Protein AF-A0A2S9FUT1-F1 (afdb_monomer_lite)

Secondary structure (DSSP, 8-state):
----PPPEESS-EEETTTTEEEEEPPHHHHHHHHHHHHHHHHHHHHTT-S-------TTSHHHHHH-TTT----STTSSSHHHHT--

Structure (mmCIF, N/CA/C/O backbone):
data_AF-A0A2S9FUT1-F1
#
_entry.id   AF-A0A2S9FUT1-F1
#
loop_
_atom_site.group_PDB
_atom_site.id
_atom_site.type_symbol
_atom_site.label_atom_id
_atom_site.label_alt_id
_atom_site.label_comp_id
_atom_site.label_asym_id
_atom_site.label_entity_id
_atom_site.label_seq_id
_atom_site.pdbx_PDB_ins_code
_atom_site.Cartn_x
_atom_site.Cartn_y
_atom_site.Cartn_z
_atom_site.occupancy
_atom_site.B_iso_or_equiv
_atom_site.auth_seq_id
_atom_site.auth_comp_id
_atom_site.auth_asym_id
_atom_site.auth_atom_id
_atom_site.pdbx_PDB_model_num
ATOM 1 N N . LEU A 1 1 ? 0.636 18.260 6.802 1.00 51.97 1 LEU A N 1
ATOM 2 C CA . LEU A 1 1 ? 1.982 17.792 7.214 1.00 51.97 1 LEU A CA 1
ATOM 3 C C . LEU A 1 1 ? 2.239 16.467 6.510 1.00 51.97 1 LEU A C 1
ATOM 5 O O . LEU A 1 1 ? 1.389 15.596 6.599 1.00 51.97 1 LEU A O 1
ATOM 9 N N . SER A 1 2 ? 3.327 16.346 5.748 1.00 76.94 2 SER A N 1
ATOM 10 C CA . SER A 1 2 ? 3.732 15.072 5.132 1.00 76.94 2 SER A CA 1
ATOM 11 C C . SER A 1 2 ? 4.567 14.279 6.138 1.00 76.94 2 SER A C 1
ATOM 13 O O . SER A 1 2 ? 5.437 14.864 6.784 1.00 76.94 2 SER A O 1
ATOM 15 N N . ASN A 1 3 ? 4.336 12.969 6.249 1.00 83.94 3 ASN A N 1
ATOM 16 C CA . ASN A 1 3 ? 5.180 12.060 7.037 1.00 83.94 3 ASN A CA 1
ATOM 17 C C . ASN A 1 3 ? 6.535 11.762 6.360 1.00 83.94 3 ASN A C 1
ATOM 19 O O . ASN A 1 3 ? 7.352 11.044 6.923 1.00 83.94 3 ASN A O 1
ATOM 23 N N . ARG A 1 4 ? 6.790 12.339 5.173 1.00 84.75 4 ARG A N 1
ATOM 24 C CA . ARG A 1 4 ? 8.005 12.165 4.358 1.00 84.75 4 ARG A CA 1
ATOM 25 C C . ARG A 1 4 ? 8.294 10.715 3.950 1.00 84.75 4 ARG A C 1
ATOM 27 O O . ARG A 1 4 ? 9.393 10.441 3.468 1.00 84.75 4 ARG A O 1
ATOM 34 N N . THR A 1 5 ? 7.324 9.810 4.072 1.00 84.81 5 THR A N 1
ATOM 35 C CA . THR A 1 5 ? 7.470 8.433 3.599 1.00 84.81 5 THR A CA 1
ATOM 36 C C . THR A 1 5 ? 7.543 8.423 2.067 1.00 84.81 5 THR A C 1
ATOM 38 O O . THR A 1 5 ? 6.706 9.054 1.413 1.00 84.81 5 THR A O 1
ATOM 41 N N . PRO A 1 6 ? 8.532 7.738 1.463 1.00 85.38 6 PRO A N 1
ATOM 42 C CA . PRO A 1 6 ? 8.622 7.620 0.014 1.00 85.38 6 PRO A CA 1
ATOM 43 C C . PRO A 1 6 ? 7.377 6.959 -0.580 1.00 85.38 6 PRO A C 1
ATOM 45 O O . PRO A 1 6 ? 6.830 6.016 -0.013 1.00 85.38 6 PRO A O 1
ATOM 48 N N . SER A 1 7 ? 6.956 7.407 -1.763 1.00 89.88 7 SER A N 1
ATOM 49 C CA . SER A 1 7 ? 5.933 6.688 -2.522 1.00 89.88 7 SER A CA 1
ATOM 50 C C . SER A 1 7 ? 6.455 5.319 -2.959 1.00 89.88 7 SER A C 1
ATOM 52 O O . SER A 1 7 ? 7.607 5.191 -3.381 1.00 89.88 7 SER A O 1
ATOM 54 N N . LEU A 1 8 ? 5.582 4.316 -2.904 1.00 92.88 8 LEU A N 1
ATOM 55 C CA . LEU A 1 8 ? 5.866 2.944 -3.312 1.00 92.88 8 LEU A CA 1
ATOM 56 C C . LEU A 1 8 ? 5.096 2.587 -4.588 1.00 92.88 8 LEU A C 1
ATOM 58 O O . LEU A 1 8 ? 4.019 3.118 -4.861 1.00 92.88 8 LEU A O 1
ATOM 62 N N . ALA A 1 9 ? 5.655 1.670 -5.372 1.00 95.12 9 ALA A N 1
ATOM 63 C CA . ALA A 1 9 ? 5.014 1.076 -6.542 1.00 95.12 9 ALA A CA 1
ATOM 64 C C . ALA A 1 9 ? 5.421 -0.401 -6.673 1.00 95.12 9 ALA A C 1
ATOM 66 O O . ALA A 1 9 ? 6.455 -0.792 -6.139 1.00 95.12 9 ALA A O 1
ATOM 67 N N . PRO A 1 10 ? 4.686 -1.239 -7.421 1.00 95.69 10 PRO A N 1
ATOM 68 C CA . PRO A 1 10 ? 5.114 -2.612 -7.694 1.00 95.69 10 PRO A CA 1
ATOM 69 C C 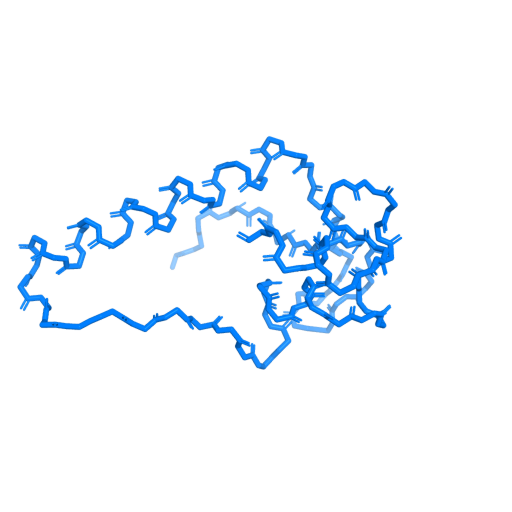. PRO A 1 10 ? 6.410 -2.661 -8.512 1.00 95.69 10 PRO A C 1
ATOM 71 O O . PRO A 1 10 ? 7.259 -3.521 -8.295 1.00 95.69 10 PRO A O 1
ATOM 74 N N . THR A 1 11 ? 6.595 -1.728 -9.444 1.00 95.50 11 THR A N 1
ATOM 75 C CA . THR A 1 11 ? 7.771 -1.629 -10.316 1.00 95.50 11 THR A CA 1
ATOM 76 C C . THR A 1 11 ? 8.251 -0.185 -10.376 1.00 95.50 11 THR A C 1
ATOM 78 O O . THR A 1 11 ? 7.440 0.741 -10.339 1.00 95.50 11 THR A O 1
ATOM 81 N N . THR A 1 12 ? 9.568 0.009 -10.488 1.00 95.56 12 THR A N 1
ATOM 82 C CA . THR A 1 12 ? 10.160 1.340 -10.656 1.00 95.56 12 THR A CA 1
ATOM 83 C C . THR A 1 12 ? 9.638 1.992 -11.933 1.00 95.56 12 THR A C 1
ATOM 85 O O . THR A 1 12 ? 9.809 1.446 -13.023 1.00 95.56 12 THR A O 1
ATOM 88 N N . ARG A 1 13 ? 8.998 3.157 -11.804 1.00 91.75 13 ARG A N 1
ATOM 89 C CA . ARG A 1 13 ? 8.373 3.869 -12.926 1.00 91.75 13 ARG A CA 1
ATOM 90 C C . ARG A 1 13 ? 8.276 5.366 -12.668 1.00 91.75 13 ARG A C 1
ATOM 92 O O . ARG A 1 13 ? 8.260 5.807 -11.522 1.00 91.75 13 ARG A O 1
ATOM 99 N N . VAL A 1 14 ? 8.139 6.141 -13.738 1.00 89.81 14 VAL A N 1
ATOM 100 C CA . VAL A 1 14 ? 7.677 7.530 -13.633 1.00 89.81 14 VAL A CA 1
ATOM 101 C C . VAL A 1 14 ? 6.177 7.512 -13.346 1.00 89.81 14 VAL A C 1
ATOM 103 O O . VAL A 1 14 ? 5.415 6.821 -14.022 1.00 89.81 14 VAL A O 1
ATOM 106 N N . SER A 1 15 ? 5.761 8.238 -12.315 1.00 83.50 15 SER A N 1
ATOM 107 C CA . SER A 1 15 ? 4.377 8.328 -11.861 1.00 83.50 15 SER A CA 1
ATOM 108 C C . SER A 1 15 ? 3.940 9.785 -11.892 1.00 83.50 15 SER A C 1
ATOM 110 O O . SER A 1 15 ? 4.523 10.619 -11.200 1.00 83.50 15 SER A O 1
ATOM 112 N N . ALA A 1 16 ? 2.907 10.088 -12.681 1.00 82.50 16 ALA A N 1
ATOM 113 C CA . ALA A 1 16 ? 2.323 11.426 -12.725 1.00 82.50 16 ALA A CA 1
ATOM 114 C C . ALA A 1 16 ? 1.736 11.855 -11.363 1.00 82.50 16 ALA A C 1
ATOM 116 O O . ALA A 1 16 ? 2.060 12.956 -10.930 1.00 82.50 16 ALA A O 1
ATOM 117 N N . PRO A 1 17 ? 0.994 11.003 -10.616 1.00 79.44 17 PRO A N 1
ATOM 118 C CA . PRO A 1 17 ? 0.532 11.359 -9.270 1.00 79.44 17 PRO A CA 1
ATOM 119 C C . PRO A 1 17 ? 1.657 11.693 -8.285 1.00 79.44 17 PRO A C 1
ATOM 121 O O . PRO A 1 17 ? 1.488 12.553 -7.429 1.00 79.44 17 PRO A O 1
ATOM 124 N N . ALA A 1 18 ? 2.808 11.023 -8.404 1.00 81.06 18 ALA A N 1
ATOM 125 C CA . ALA A 1 18 ? 3.962 11.279 -7.543 1.00 81.06 18 ALA A CA 1
ATOM 126 C C . ALA A 1 18 ? 4.915 12.346 -8.111 1.00 81.06 18 ALA A C 1
ATOM 128 O O . ALA A 1 18 ? 5.966 12.590 -7.525 1.00 81.06 18 ALA A O 1
ATOM 129 N N . MET A 1 19 ? 4.572 12.955 -9.254 1.00 85.62 19 MET A N 1
ATOM 130 C CA . MET A 1 19 ? 5.357 13.990 -9.936 1.00 85.62 19 MET A CA 1
ATOM 131 C C . MET A 1 19 ? 6.835 13.613 -10.134 1.00 85.62 19 MET A C 1
ATOM 133 O O . MET A 1 19 ? 7.723 14.459 -10.040 1.00 85.62 19 MET A O 1
ATOM 137 N N . GLY A 1 20 ? 7.120 12.334 -10.398 1.00 88.81 20 GLY A N 1
ATOM 138 C CA . GLY A 1 20 ? 8.501 11.875 -10.499 1.00 88.81 20 GLY A CA 1
ATOM 139 C C . GLY A 1 20 ? 8.683 10.364 -10.530 1.00 88.81 20 GLY A C 1
ATOM 140 O O . GLY A 1 20 ? 7.750 9.591 -10.762 1.00 88.81 20 GLY A O 1
ATOM 141 N N . LEU A 1 21 ? 9.932 9.947 -10.329 1.00 92.00 21 LEU A N 1
ATOM 142 C CA . LEU A 1 21 ? 10.318 8.543 -10.269 1.00 92.00 21 LEU A CA 1
ATOM 143 C C . LEU A 1 21 ? 9.868 7.927 -8.940 1.00 92.00 21 LEU A C 1
ATOM 145 O O . LEU A 1 21 ? 10.281 8.371 -7.871 1.00 92.00 21 LEU A O 1
ATOM 149 N N . VAL A 1 22 ? 9.086 6.856 -9.020 1.00 92.81 22 VAL A N 1
ATOM 150 C CA . VAL A 1 22 ? 8.689 6.030 -7.879 1.00 92.81 22 VAL A CA 1
ATOM 151 C C . VAL A 1 22 ? 9.437 4.711 -7.965 1.00 92.81 22 VAL A C 1
ATOM 153 O O . VAL A 1 22 ? 9.492 4.096 -9.032 1.00 92.81 22 VAL A O 1
ATOM 156 N N . ARG A 1 23 ? 10.037 4.281 -6.854 1.00 93.75 23 ARG A N 1
ATOM 157 C CA . ARG A 1 23 ? 10.790 3.025 -6.798 1.00 93.75 23 ARG A CA 1
ATOM 158 C C . ARG A 1 23 ? 9.856 1.840 -6.570 1.00 93.75 23 ARG A C 1
ATOM 160 O O . ARG A 1 23 ? 8.847 1.952 -5.878 1.00 93.75 23 ARG A O 1
ATOM 167 N N . GLY A 1 24 ? 10.223 0.707 -7.165 1.00 95.69 24 GLY A N 1
ATOM 168 C CA . GLY A 1 24 ? 9.618 -0.578 -6.841 1.00 95.69 24 GLY A CA 1
ATOM 169 C C . GLY A 1 24 ? 9.818 -0.902 -5.360 1.00 95.69 24 GLY A C 1
ATOM 170 O O . GLY A 1 24 ? 10.939 -0.790 -4.868 1.00 95.69 24 GLY A O 1
ATOM 171 N N . ALA A 1 25 ? 8.749 -1.291 -4.670 1.00 95.94 25 ALA A N 1
ATOM 172 C CA . ALA A 1 25 ? 8.780 -1.650 -3.260 1.00 95.94 25 ALA A CA 1
ATOM 173 C C . ALA A 1 25 ? 9.598 -2.930 -3.035 1.00 95.94 25 ALA A C 1
ATOM 175 O O . ALA A 1 25 ? 9.510 -3.884 -3.820 1.00 95.94 25 ALA A O 1
ATOM 176 N N . THR A 1 26 ? 10.382 -2.965 -1.961 1.00 95.50 26 THR A N 1
ATOM 177 C CA . THR A 1 26 ? 11.020 -4.198 -1.482 1.00 95.50 26 THR A CA 1
ATOM 178 C C . THR A 1 26 ? 9.989 -5.104 -0.804 1.00 95.50 26 THR A C 1
ATOM 180 O O . THR A 1 26 ? 8.897 -4.656 -0.465 1.00 95.50 26 THR A O 1
ATOM 183 N N . GLY A 1 27 ? 10.320 -6.384 -0.599 1.00 94.38 27 GLY A N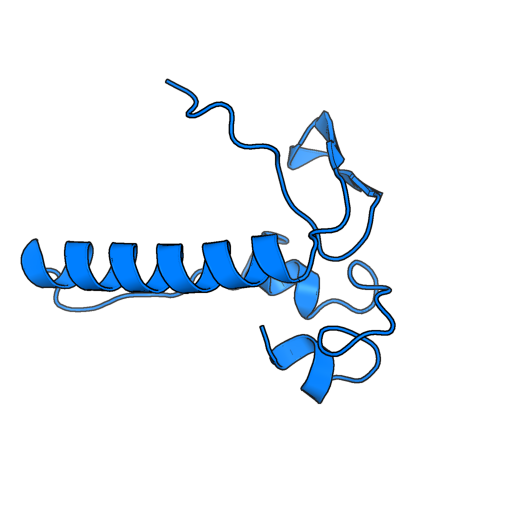 1
ATOM 184 C CA . GLY A 1 27 ? 9.450 -7.295 0.158 1.00 94.38 27 GLY A CA 1
ATOM 185 C C . GLY A 1 27 ? 9.165 -6.787 1.576 1.00 94.38 27 GLY A C 1
ATOM 186 O O . GLY A 1 27 ? 8.011 -6.732 1.972 1.00 94.38 27 GLY A O 1
ATOM 187 N N . GLU A 1 28 ? 10.194 -6.304 2.274 1.00 95.44 28 GLU A N 1
ATOM 188 C CA . GLU A 1 28 ? 10.085 -5.728 3.624 1.00 95.44 28 GLU A CA 1
ATOM 189 C C . GLU A 1 28 ? 9.161 -4.499 3.666 1.00 95.44 28 GLU A C 1
ATOM 191 O O . GLU A 1 28 ? 8.320 -4.376 4.550 1.00 95.44 28 GLU A O 1
ATOM 196 N N . GLN A 1 29 ? 9.248 -3.613 2.667 1.00 95.50 29 GLN A N 1
ATOM 197 C CA . GLN A 1 29 ? 8.341 -2.466 2.567 1.00 95.50 29 GLN A CA 1
ATOM 198 C C . GLN A 1 29 ? 6.888 -2.898 2.359 1.00 95.50 29 GLN A C 1
ATOM 200 O O . GLN A 1 29 ? 5.981 -2.229 2.842 1.00 95.50 29 GLN A O 1
ATOM 205 N N . LEU A 1 30 ? 6.657 -3.991 1.629 1.00 95.56 30 LEU A N 1
ATOM 206 C CA . LEU A 1 30 ? 5.315 -4.536 1.438 1.00 95.56 30 LEU A CA 1
ATOM 207 C C . LEU A 1 30 ? 4.787 -5.199 2.710 1.00 95.56 30 LEU A C 1
ATOM 209 O O . LEU A 1 30 ? 3.613 -5.035 3.016 1.00 95.56 30 LEU A O 1
ATOM 213 N N . GLU A 1 31 ? 5.646 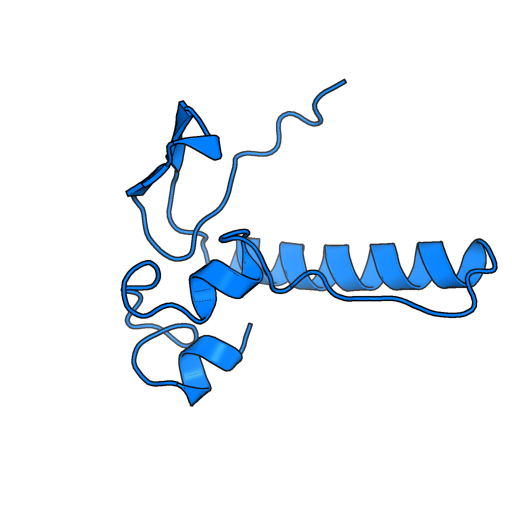-5.863 3.480 1.00 95.75 31 GLU A N 1
ATOM 214 C CA . GLU A 1 31 ? 5.291 -6.393 4.803 1.00 95.75 31 GLU A CA 1
ATOM 215 C C . GLU A 1 31 ? 4.905 -5.259 5.762 1.00 95.75 31 GLU A C 1
ATOM 217 O O . GLU A 1 31 ? 3.845 -5.321 6.376 1.00 95.75 31 GLU A O 1
ATOM 222 N N . THR A 1 32 ? 5.659 -4.153 5.772 1.00 95.38 32 THR A N 1
ATOM 223 C CA . THR A 1 32 ? 5.283 -2.955 6.546 1.00 95.38 32 THR A CA 1
ATOM 224 C C . THR A 1 32 ? 3.936 -2.379 6.105 1.00 95.38 32 THR A C 1
ATOM 226 O O . THR A 1 32 ? 3.132 -1.994 6.944 1.00 95.38 32 THR A O 1
ATOM 229 N N . VAL A 1 33 ? 3.649 -2.340 4.797 1.00 95.00 33 VAL A N 1
ATOM 230 C CA . VAL A 1 33 ? 2.343 -1.873 4.301 1.00 95.00 33 VAL A CA 1
ATOM 231 C C . VAL A 1 33 ? 1.211 -2.752 4.837 1.00 95.00 33 VAL A C 1
ATOM 233 O O . VAL A 1 33 ? 0.193 -2.218 5.265 1.00 95.00 33 VAL A O 1
ATOM 236 N N . VAL A 1 34 ? 1.375 -4.077 4.839 1.00 95.88 34 VAL A N 1
ATOM 237 C CA . VAL A 1 34 ? 0.368 -5.000 5.389 1.00 95.88 34 VAL A CA 1
ATOM 238 C C . VAL A 1 34 ? 0.136 -4.730 6.879 1.00 95.88 34 VAL A C 1
ATOM 240 O O . VAL A 1 34 ? -1.018 -4.602 7.301 1.00 95.88 34 VAL A O 1
ATOM 243 N N . ASP A 1 35 ? 1.209 -4.561 7.653 1.00 97.38 35 ASP A N 1
ATOM 244 C CA . ASP A 1 35 ? 1.127 -4.225 9.078 1.00 97.38 35 ASP A CA 1
ATOM 245 C C . ASP A 1 35 ? 0.421 -2.878 9.307 1.00 97.38 35 ASP A C 1
ATOM 247 O O . ASP A 1 35 ? -0.453 -2.772 10.172 1.00 97.38 35 ASP A O 1
ATOM 251 N N . ASP A 1 36 ? 0.724 -1.867 8.487 1.00 95.94 36 ASP A N 1
ATOM 252 C CA . ASP A 1 36 ? 0.093 -0.546 8.545 1.00 95.94 36 ASP A CA 1
ATOM 253 C C . ASP A 1 36 ? -1.418 -0.622 8.260 1.00 95.94 36 ASP A C 1
ATOM 255 O O . ASP A 1 36 ? -2.210 0.022 8.954 1.00 95.94 36 ASP A O 1
ATOM 259 N N . PHE A 1 37 ? -1.854 -1.432 7.284 1.00 96.69 37 PHE A N 1
ATOM 260 C CA . PHE A 1 37 ? -3.283 -1.678 7.038 1.00 96.69 37 PHE A CA 1
ATOM 261 C C . PHE A 1 37 ? -3.952 -2.361 8.242 1.00 96.69 37 PHE A C 1
ATOM 263 O O . PHE A 1 37 ? -5.063 -1.981 8.621 1.00 96.69 37 PHE A O 1
ATOM 270 N N . GLY A 1 38 ? -3.279 -3.321 8.885 1.00 97.44 38 GLY A N 1
ATOM 271 C CA . GLY A 1 38 ? -3.768 -3.982 10.099 1.00 97.44 38 GLY A CA 1
ATOM 272 C C . GLY A 1 38 ? -3.892 -3.032 11.297 1.00 97.44 38 GLY A C 1
ATOM 273 O O . GLY A 1 38 ? -4.902 -3.041 12.014 1.00 97.44 38 GLY A O 1
ATOM 274 N N . ALA A 1 39 ? -2.901 -2.160 11.488 1.00 98.12 39 ALA A N 1
ATOM 275 C CA . ALA A 1 39 ? -2.915 -1.129 12.521 1.00 98.12 39 ALA A CA 1
ATOM 276 C C . ALA A 1 39 ? -4.017 -0.087 12.263 1.00 98.12 39 ALA A C 1
ATOM 278 O O . ALA A 1 39 ? -4.750 0.287 13.185 1.00 98.12 39 ALA A O 1
ATOM 279 N N . ALA A 1 40 ? -4.195 0.334 11.007 1.00 97.31 40 ALA A N 1
ATOM 280 C CA . ALA A 1 40 ? -5.257 1.253 10.608 1.00 97.31 40 ALA A CA 1
ATOM 281 C C . ALA A 1 40 ? -6.651 0.647 10.826 1.00 97.31 40 ALA A C 1
ATOM 283 O O . ALA A 1 40 ? -7.534 1.321 11.356 1.00 97.31 40 ALA A O 1
ATOM 284 N N . ALA A 1 41 ? -6.841 -0.633 10.496 1.00 98.00 41 ALA A N 1
ATOM 285 C CA . ALA A 1 41 ? -8.096 -1.338 10.739 1.00 98.00 41 ALA A CA 1
ATOM 286 C C . ALA A 1 41 ? -8.411 -1.463 12.239 1.00 98.00 41 ALA A C 1
ATOM 288 O O . ALA A 1 41 ? -9.541 -1.213 12.658 1.00 98.00 41 ALA A O 1
ATOM 289 N N . SER A 1 42 ? -7.405 -1.782 13.060 1.00 98.19 42 SER A N 1
ATOM 290 C CA . SER A 1 42 ? -7.558 -1.818 14.522 1.00 98.19 42 SER A CA 1
ATOM 291 C C . SER A 1 42 ? -7.929 -0.442 15.074 1.00 98.19 42 SER A C 1
ATOM 293 O O . SER A 1 42 ? -8.864 -0.327 15.859 1.00 98.19 42 SER A O 1
ATOM 295 N N . THR A 1 43 ? -7.272 0.612 14.584 1.00 98.38 43 THR A N 1
ATOM 296 C CA . THR A 1 43 ? -7.578 2.000 14.959 1.00 98.38 43 THR A CA 1
ATOM 297 C C . THR A 1 43 ? -9.007 2.388 14.571 1.00 98.38 43 THR A C 1
ATOM 299 O O . THR A 1 43 ? -9.706 3.011 15.365 1.00 98.38 43 THR A O 1
ATOM 302 N N . ALA A 1 44 ? -9.470 2.005 13.376 1.00 98.19 44 ALA A N 1
ATOM 303 C CA . ALA A 1 44 ? -10.836 2.275 12.932 1.00 98.19 44 ALA A CA 1
ATOM 304 C C . ALA A 1 44 ? -11.873 1.554 13.808 1.00 98.19 44 ALA A C 1
ATOM 306 O O . ALA A 1 44 ? -12.854 2.161 14.236 1.00 98.19 44 ALA A O 1
ATOM 307 N N . ARG A 1 45 ? -11.634 0.282 14.145 1.00 97.81 45 ARG A N 1
ATOM 308 C CA . ARG A 1 45 ? -12.494 -0.457 15.077 1.00 97.81 45 ARG A CA 1
ATOM 309 C C . ARG A 1 45 ? -12.563 0.234 16.439 1.00 97.81 45 ARG A C 1
ATOM 311 O O . ARG A 1 45 ? -13.654 0.449 16.957 1.00 97.81 45 ARG A O 1
ATOM 318 N N . ASP A 1 46 ? -11.416 0.600 17.003 1.00 98.31 46 ASP A N 1
ATOM 319 C CA . ASP A 1 46 ? -11.339 1.203 18.337 1.00 98.31 46 ASP A CA 1
ATOM 320 C C . ASP A 1 46 ? -11.947 2.623 18.362 1.00 98.31 46 ASP A C 1
ATOM 322 O O . ASP A 1 46 ? -12.454 3.069 19.390 1.00 98.31 46 ASP A O 1
ATOM 326 N N . ALA A 1 47 ? -11.970 3.310 17.215 1.00 98.31 47 ALA A N 1
ATOM 327 C CA . ALA A 1 47 ? -12.665 4.582 17.018 1.00 98.31 47 ALA A CA 1
ATOM 328 C C . ALA A 1 47 ? -14.190 4.442 16.818 1.00 98.31 47 ALA A C 1
ATOM 330 O O . ALA A 1 47 ? -14.883 5.458 16.755 1.00 98.31 47 ALA A O 1
ATOM 331 N N . GLY A 1 48 ? -14.722 3.218 16.735 1.00 98.38 48 GLY A N 1
ATOM 332 C CA . GLY A 1 48 ? -16.158 2.950 16.637 1.00 98.38 48 GLY A CA 1
ATOM 333 C C . GLY A 1 48 ? -16.727 2.954 15.216 1.00 98.38 48 GLY A C 1
ATOM 334 O O . GLY A 1 48 ? -17.926 3.163 15.058 1.00 98.38 48 GLY A O 1
ATOM 335 N N . PHE A 1 49 ? -15.903 2.747 14.181 1.00 98.25 49 PHE A N 1
ATOM 336 C CA . PHE A 1 49 ? -16.410 2.553 12.818 1.00 98.25 49 PHE A CA 1
ATOM 337 C C . PHE A 1 49 ? -17.081 1.178 12.666 1.00 98.25 49 PHE A C 1
ATOM 339 O O . PHE A 1 49 ? -16.514 0.159 13.061 1.00 98.25 49 PHE A O 1
ATOM 346 N N . ASP A 1 50 ? -18.250 1.141 12.022 1.00 97.62 50 ASP A N 1
ATOM 347 C CA . ASP A 1 50 ? -19.009 -0.099 11.783 1.00 97.62 50 ASP A CA 1
ATOM 348 C C . ASP A 1 50 ? -18.466 -0.941 10.617 1.00 97.62 50 ASP A C 1
ATOM 350 O O . ASP A 1 50 ? -18.714 -2.144 10.532 1.00 97.62 50 ASP A O 1
ATOM 354 N N . ALA A 1 51 ? -17.749 -0.308 9.686 1.00 96.81 51 ALA A N 1
ATOM 355 C CA . ALA A 1 51 ? -17.229 -0.950 8.487 1.00 96.81 51 ALA A CA 1
ATOM 356 C C . ALA A 1 51 ? -15.900 -0.334 8.045 1.00 96.81 51 ALA A C 1
ATOM 358 O O . ALA A 1 51 ? -15.612 0.836 8.306 1.00 96.81 51 ALA A O 1
ATOM 359 N N . ILE A 1 52 ? -15.109 -1.137 7.333 1.00 97.00 52 ILE A N 1
ATOM 360 C CA . ILE A 1 52 ? -13.830 -0.747 6.739 1.00 97.00 52 ILE A CA 1
ATOM 361 C C . ILE A 1 52 ? -13.868 -1.129 5.260 1.00 97.00 52 ILE A C 1
ATOM 363 O O . ILE A 1 52 ? -14.162 -2.274 4.918 1.00 97.00 52 ILE A O 1
ATOM 367 N N . GLU A 1 53 ? -13.541 -0.178 4.389 1.00 96.00 53 GLU A N 1
ATOM 368 C CA . GLU A 1 53 ? -13.332 -0.419 2.963 1.00 96.00 53 GLU A CA 1
ATOM 369 C C . GLU 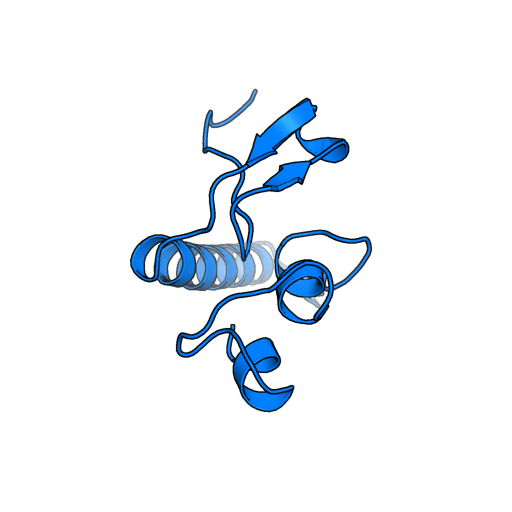A 1 53 ? -11.835 -0.373 2.646 1.00 96.00 53 GLU A C 1
ATOM 371 O O . GLU A 1 53 ? -11.125 0.550 3.051 1.00 96.00 53 GLU A O 1
ATOM 376 N N . ILE A 1 54 ? -11.354 -1.353 1.879 1.00 93.88 54 ILE A N 1
ATOM 377 C CA . ILE A 1 54 ? -9.992 -1.346 1.344 1.00 93.88 54 ILE A CA 1
ATOM 378 C C . ILE A 1 54 ? -10.020 -0.680 -0.029 1.00 93.88 54 ILE A C 1
ATOM 380 O O . ILE A 1 54 ? -10.631 -1.184 -0.974 1.00 93.88 54 ILE A O 1
ATOM 384 N N . HIS A 1 55 ? -9.318 0.446 -0.167 1.00 92.94 55 HIS A N 1
ATOM 385 C CA . HIS A 1 55 ? -9.302 1.182 -1.425 1.00 92.94 55 HIS A CA 1
ATOM 386 C C . HIS A 1 55 ? -8.406 0.515 -2.483 1.00 92.94 55 HIS A C 1
ATOM 388 O O . HIS A 1 55 ? -7.212 0.796 -2.598 1.00 92.94 55 HIS A O 1
ATOM 394 N N . MET A 1 56 ? -9.003 -0.350 -3.305 1.00 90.56 56 MET A N 1
ATOM 395 C CA . MET A 1 56 ? -8.330 -1.077 -4.394 1.00 90.56 56 MET A CA 1
ATOM 396 C C . MET A 1 56 ? -8.604 -0.473 -5.782 1.00 90.56 56 MET A C 1
ATOM 398 O O . MET A 1 56 ? -8.630 -1.181 -6.788 1.00 90.56 56 MET A O 1
ATOM 402 N N . GLY A 1 57 ? -8.811 0.845 -5.856 1.00 89.19 57 GLY A N 1
ATOM 403 C CA . GLY A 1 57 ? -9.177 1.557 -7.082 1.00 89.19 57 GLY A CA 1
ATOM 404 C C . GLY A 1 57 ? -8.138 2.566 -7.581 1.00 89.19 57 GLY A C 1
ATOM 405 O O . GLY A 1 57 ? -7.073 2.760 -6.997 1.00 89.19 57 GLY A O 1
ATOM 406 N N . HIS A 1 58 ? -8.487 3.225 -8.688 1.00 86.06 58 HIS A N 1
ATOM 407 C CA . HIS A 1 58 ? -7.893 4.486 -9.162 1.00 86.06 58 HIS A CA 1
ATOM 408 C C . HIS A 1 58 ? -6.364 4.527 -9.370 1.00 86.06 58 HIS A C 1
ATOM 410 O O . HIS A 1 58 ? -5.767 5.601 -9.393 1.00 86.06 58 HIS A O 1
ATOM 416 N N . GLY A 1 59 ? -5.703 3.386 -9.566 1.00 80.81 59 GLY A N 1
ATOM 417 C CA . GLY A 1 59 ? -4.263 3.347 -9.843 1.00 80.81 59 GLY A CA 1
ATOM 418 C C . GLY A 1 59 ? -3.369 3.561 -8.614 1.00 80.81 59 GLY A C 1
ATOM 419 O O . GLY A 1 59 ? -2.153 3.700 -8.782 1.00 80.81 59 GLY A O 1
ATOM 420 N N . TYR A 1 60 ? -3.940 3.559 -7.402 1.00 88.94 60 TYR A N 1
ATOM 421 C CA . TY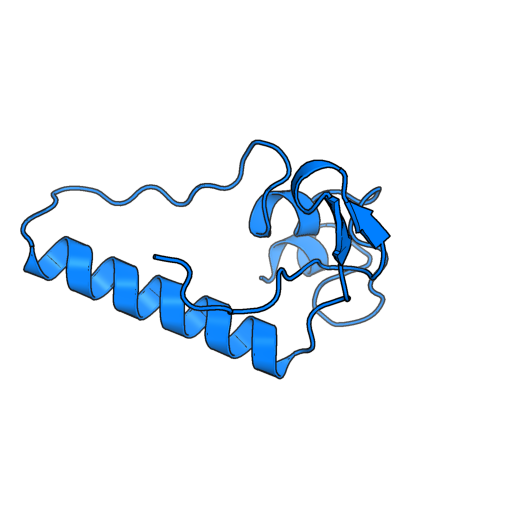R A 1 60 ? -3.198 3.535 -6.138 1.00 88.94 60 TYR A CA 1
ATOM 422 C C . TYR A 1 60 ? -2.491 2.193 -5.915 1.00 88.94 60 TYR A C 1
ATOM 424 O O . TYR A 1 60 ? -2.619 1.274 -6.728 1.00 88.94 60 TYR A O 1
ATOM 432 N N . LEU A 1 61 ? -1.742 2.083 -4.812 1.00 91.50 61 LEU A N 1
ATOM 433 C CA . LEU A 1 61 ? -0.810 0.988 -4.540 1.00 91.50 61 LEU A CA 1
ATOM 434 C C . LEU A 1 61 ? -1.397 -0.395 -4.860 1.00 91.50 61 LEU A C 1
ATOM 436 O O . LEU A 1 61 ? -0.931 -1.014 -5.814 1.00 91.50 61 LEU A O 1
ATOM 440 N N . LEU A 1 62 ? -2.454 -0.831 -4.167 1.00 92.81 62 LEU A N 1
ATOM 441 C CA . LEU A 1 62 ? -3.048 -2.162 -4.359 1.00 92.81 62 LEU A CA 1
ATOM 442 C C . LEU A 1 62 ? -3.539 -2.377 -5.797 1.00 92.81 62 LEU A C 1
ATOM 444 O O . LEU A 1 62 ? -3.148 -3.336 -6.455 1.00 92.81 62 LEU A O 1
ATOM 448 N N . SER A 1 63 ? -4.302 -1.431 -6.351 1.00 92.50 63 SER A N 1
ATOM 449 C CA . SER A 1 63 ? -4.787 -1.534 -7.738 1.00 92.50 63 SER A CA 1
ATOM 450 C C . SER A 1 63 ? -3.647 -1.629 -8.767 1.00 92.50 63 SER A C 1
ATOM 452 O O . SER A 1 63 ? -3.778 -2.275 -9.809 1.00 92.50 63 SER A O 1
ATOM 454 N N . SER A 1 64 ? -2.493 -1.020 -8.471 1.00 93.69 64 SER A N 1
ATOM 455 C CA . SER A 1 64 ? -1.326 -1.080 -9.341 1.00 93.69 64 SER A CA 1
ATOM 456 C C . SER A 1 64 ? -0.645 -2.449 -9.324 1.00 93.69 64 SER A C 1
ATOM 458 O O . SER A 1 64 ? -0.077 -2.824 -10.348 1.00 93.69 64 SER A O 1
ATOM 460 N N . PHE A 1 65 ? -0.760 -3.223 -8.234 1.00 94.94 65 PHE A N 1
ATOM 461 C CA . PHE A 1 65 ? -0.284 -4.610 -8.178 1.00 94.94 65 PHE A CA 1
ATOM 462 C C . PHE A 1 65 ? -1.098 -5.535 -9.085 1.00 94.94 65 PHE A C 1
ATOM 464 O O . PHE A 1 65 ? -0.504 -6.377 -9.755 1.00 94.94 65 PHE A O 1
ATOM 471 N N . PHE A 1 66 ? -2.410 -5.319 -9.213 1.00 92.94 66 PHE A N 1
ATOM 472 C CA . PHE A 1 66 ? -3.275 -6.104 -10.104 1.00 92.94 66 PHE A CA 1
ATOM 473 C C . PHE A 1 66 ? -3.043 -5.832 -11.595 1.00 92.94 66 PHE A C 1
ATOM 475 O O . PHE A 1 66 ? -3.268 -6.709 -12.432 1.00 92.94 66 PHE A O 1
ATOM 482 N N . SER A 1 67 ? -2.591 -4.628 -11.951 1.00 91.75 67 SER A N 1
ATOM 483 C CA . SER A 1 67 ? -2.436 -4.233 -13.350 1.00 91.75 67 SER A CA 1
ATOM 484 C C . SER A 1 67 ? -1.154 -4.809 -13.972 1.00 91.75 67 SER A C 1
ATOM 486 O O . SER A 1 67 ? -0.061 -4.413 -13.564 1.00 91.75 67 SER A O 1
ATOM 488 N N . PRO A 1 68 ? -1.226 -5.639 -15.033 1.00 92.25 68 PRO A N 1
ATOM 489 C CA . PRO A 1 68 ? -0.030 -6.144 -15.721 1.00 92.25 68 PRO A CA 1
ATOM 490 C C . PRO A 1 68 ? 0.778 -5.033 -16.415 1.00 92.25 68 PRO A C 1
ATOM 492 O O . PRO A 1 68 ? 1.970 -5.186 -16.672 1.00 92.25 68 PRO A O 1
ATOM 495 N N . ASN A 1 69 ? 0.150 -3.885 -16.690 1.00 91.50 69 ASN A N 1
ATOM 496 C CA . ASN A 1 69 ? 0.835 -2.728 -17.262 1.00 91.50 69 ASN A CA 1
ATOM 497 C C . ASN A 1 69 ? 1.722 -2.013 -16.236 1.00 91.50 69 ASN A C 1
ATOM 499 O O . ASN A 1 69 ? 2.715 -1.391 -16.619 1.00 91.50 69 ASN A O 1
ATOM 503 N N . LEU A 1 70 ? 1.361 -2.081 -14.950 1.00 92.19 70 LEU A N 1
ATOM 504 C CA . LEU A 1 70 ? 2.035 -1.354 -13.874 1.00 92.19 70 LEU A CA 1
ATOM 505 C C . LEU A 1 70 ? 2.936 -2.257 -13.030 1.00 92.19 70 LEU A C 1
ATOM 507 O O . LEU A 1 70 ? 3.980 -1.802 -12.563 1.00 92.19 70 LEU A O 1
ATOM 511 N N . ASN A 1 71 ? 2.557 -3.522 -12.867 1.00 95.69 71 ASN A N 1
ATOM 512 C CA . ASN A 1 71 ? 3.296 -4.524 -12.121 1.00 95.69 71 ASN A CA 1
ATOM 513 C C . ASN A 1 71 ? 4.021 -5.485 -13.069 1.00 95.69 71 ASN A C 1
ATOM 515 O O . ASN A 1 71 ? 3.431 -6.422 -13.607 1.00 95.69 71 ASN A O 1
ATOM 519 N N . ARG A 1 72 ? 5.324 -5.253 -13.241 1.00 95.38 72 ARG A N 1
ATOM 520 C CA . ARG A 1 72 ? 6.234 -6.106 -14.019 1.00 95.38 72 ARG A CA 1
ATOM 521 C C . ARG A 1 72 ? 7.164 -6.927 -13.124 1.00 95.38 72 ARG A C 1
ATOM 523 O O . ARG A 1 72 ? 8.248 -7.313 -13.557 1.00 95.38 72 ARG A O 1
ATOM 530 N N . ARG A 1 73 ? 6.780 -7.150 -11.863 1.00 96.25 73 ARG A N 1
ATOM 531 C CA . ARG A 1 73 ? 7.563 -7.972 -10.936 1.00 96.25 73 ARG A CA 1
ATOM 532 C C . ARG A 1 73 ? 7.581 -9.427 -11.398 1.00 96.25 73 ARG A C 1
ATOM 534 O O . ARG A 1 73 ? 6.629 -9.913 -12.006 1.00 96.25 73 ARG A O 1
ATOM 541 N N . THR A 1 74 ? 8.661 -10.119 -11.059 1.00 95.19 74 THR A N 1
ATOM 542 C CA . THR A 1 74 ? 8.854 -11.555 -11.317 1.00 95.19 74 THR A CA 1
ATOM 543 C C . THR A 1 74 ? 8.908 -12.380 -10.029 1.00 95.19 74 THR A C 1
ATOM 545 O O . THR A 1 74 ? 9.171 -13.577 -10.090 1.00 95.19 74 THR A O 1
ATOM 548 N N . ASP A 1 75 ? 8.705 -11.746 -8.873 1.00 94.75 75 ASP A N 1
ATOM 549 C CA . ASP A 1 75 ? 8.691 -12.387 -7.557 1.00 94.75 75 ASP A CA 1
ATOM 550 C C . ASP A 1 75 ? 7.273 -12.838 -7.155 1.00 94.75 75 ASP A C 1
ATOM 552 O O . ASP A 1 75 ? 6.382 -12.940 -8.005 1.00 94.75 75 ASP A O 1
ATOM 556 N N . ARG A 1 76 ? 7.058 -13.119 -5.857 1.00 95.00 76 ARG A N 1
ATOM 557 C CA . ARG A 1 76 ? 5.771 -13.598 -5.320 1.00 95.00 76 ARG A CA 1
ATOM 558 C C . ARG A 1 76 ? 4.590 -12.668 -5.614 1.00 95.00 76 ARG A C 1
ATOM 560 O O . ARG A 1 76 ? 3.464 -13.138 -5.620 1.00 95.00 76 ARG A O 1
ATOM 567 N N . TYR A 1 77 ? 4.854 -11.394 -5.909 1.00 95.88 77 TYR A N 1
ATOM 568 C CA . TYR A 1 77 ? 3.832 -10.373 -6.118 1.00 95.88 77 TYR A CA 1
ATOM 569 C C . TYR A 1 77 ? 3.599 -10.014 -7.590 1.00 95.88 77 TYR A C 1
ATOM 571 O O . TYR A 1 77 ? 2.968 -8.999 -7.881 1.00 95.88 77 TYR A O 1
ATOM 579 N N . GLY A 1 78 ? 4.140 -10.772 -8.547 1.00 95.00 78 GLY A N 1
ATOM 580 C CA . GLY A 1 78 ? 3.979 -10.483 -9.973 1.00 95.00 78 GLY A CA 1
ATOM 581 C C . GLY A 1 78 ? 3.960 -11.719 -10.867 1.00 95.00 78 GLY A C 1
ATOM 582 O O . GLY A 1 78 ? 4.131 -12.853 -10.423 1.00 95.00 78 GLY A O 1
ATOM 583 N N . GLY A 1 79 ? 3.744 -11.498 -12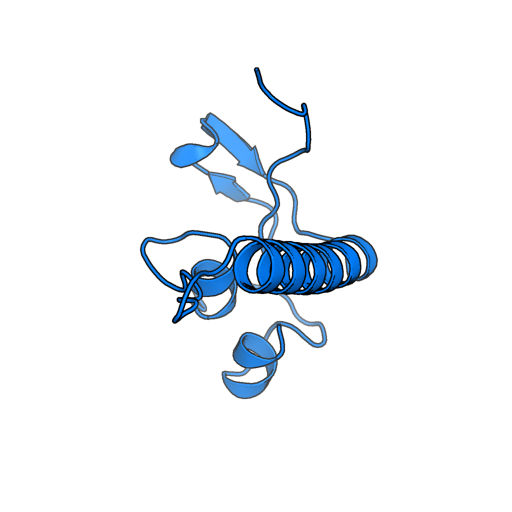.164 1.00 93.94 79 GLY A N 1
ATOM 584 C CA . GLY A 1 79 ? 3.637 -12.569 -13.156 1.00 93.94 79 GLY A CA 1
ATOM 585 C C . GLY A 1 79 ? 2.194 -12.926 -13.499 1.00 93.94 79 GLY A C 1
ATOM 586 O O . GLY A 1 79 ? 1.608 -12.297 -14.376 1.00 93.94 79 GLY A O 1
ATOM 587 N N . ASP A 1 80 ? 1.621 -13.950 -12.874 1.00 94.81 80 ASP A N 1
ATOM 588 C CA . ASP A 1 80 ? 0.230 -14.351 -13.123 1.00 94.81 80 ASP A CA 1
ATOM 589 C C . ASP A 1 80 ? -0.765 -13.578 -12.238 1.00 94.81 80 ASP A C 1
ATOM 591 O O . ASP A 1 80 ? -0.389 -12.749 -11.409 1.00 94.81 80 ASP A O 1
ATOM 595 N N . THR A 1 81 ? -2.062 -13.785 -12.472 1.00 93.81 81 THR A N 1
ATOM 596 C CA . THR A 1 81 ? -3.121 -13.077 -11.739 1.00 93.81 81 THR A CA 1
ATOM 597 C C . THR A 1 81 ? -3.156 -13.449 -10.260 1.00 93.81 81 THR A C 1
ATOM 599 O O . THR A 1 81 ? -3.431 -12.570 -9.454 1.00 93.81 81 THR A O 1
ATOM 602 N N . ALA A 1 82 ? -2.848 -14.700 -9.902 1.00 95.38 82 ALA A N 1
ATOM 603 C CA . ALA A 1 82 ? -2.844 -15.136 -8.509 1.00 95.38 82 ALA A CA 1
ATOM 604 C C . ALA A 1 82 ? -1.727 -14.433 -7.729 1.00 95.38 82 ALA A C 1
ATOM 606 O O . ALA A 1 82 ? -1.995 -13.786 -6.727 1.00 95.38 82 ALA A O 1
ATOM 607 N N . ARG A 1 83 ? -0.502 -14.425 -8.266 1.00 96.00 83 ARG A N 1
ATOM 608 C CA . ARG A 1 83 ? 0.634 -13.718 -7.657 1.00 96.00 83 ARG A CA 1
ATOM 609 C C . ARG A 1 83 ? 0.431 -12.209 -7.572 1.00 96.00 83 ARG A C 1
ATOM 611 O O . ARG A 1 83 ? 0.834 -11.582 -6.602 1.00 96.00 83 ARG A O 1
ATOM 618 N N . ARG A 1 84 ? -0.224 -11.595 -8.561 1.00 95.19 84 ARG A N 1
ATOM 619 C CA . ARG A 1 84 ? -0.591 -10.167 -8.488 1.00 95.19 84 ARG A CA 1
ATOM 620 C C . ARG A 1 84 ? -1.637 -9.851 -7.414 1.00 95.19 84 ARG A C 1
ATOM 622 O O . ARG A 1 84 ? -1.722 -8.694 -7.015 1.00 95.19 84 ARG A O 1
ATOM 629 N N . ALA A 1 85 ? -2.418 -10.844 -6.993 1.00 93.50 85 ALA A N 1
ATOM 630 C CA . ALA A 1 85 ? -3.444 -10.730 -5.961 1.00 93.50 85 ALA A CA 1
ATOM 631 C C . ALA A 1 85 ? -2.951 -11.127 -4.557 1.00 93.50 85 ALA A C 1
ATOM 633 O O . ALA A 1 85 ? -3.742 -11.110 -3.623 1.00 93.50 85 ALA A O 1
ATOM 634 N N . GLU A 1 86 ? -1.675 -11.502 -4.420 1.00 93.12 86 GLU A N 1
ATOM 635 C CA . GLU A 1 86 ? -1.085 -12.016 -3.175 1.00 93.12 86 GLU A CA 1
ATOM 636 C C . GLU A 1 86 ? -0.778 -10.918 -2.141 1.00 93.12 86 GLU A C 1
ATOM 638 O O . GLU A 1 86 ? -0.609 -11.217 -0.962 1.00 93.12 86 GLU A O 1
ATOM 643 N N . LEU A 1 87 ? -0.641 -9.660 -2.582 1.00 89.38 87 LEU A N 1
ATOM 644 C CA . LEU A 1 87 ? -0.430 -8.508 -1.696 1.00 89.38 87 LEU A CA 1
ATOM 645 C C . LEU A 1 87 ? -1.753 -8.041 -1.087 1.00 89.38 87 LEU A C 1
ATOM 647 O O . LEU A 1 87 ? -1.771 -7.844 0.145 1.00 89.38 87 LEU A O 1
#

Radius of gyration: 14.02 Å; chains: 1; bounding box: 30×33×36 Å

pLDDT: mean 92.58, std 6.48, range [51.97, 98.38]

Foldseek 3Di:
DDPPDAAEFCAFDADVVNNGTHHHDDPVRVVVVVVVVVVVVVVCVVVPHPDDDDPLDDCGHLVLLQDLVGHPDPDQSDDDNVSSNPD

Sequence (87 aa):
LSNRTPSLAPTTRVSAPAMGLVRGATGEQLETVVDDFGAAASTARDAGFDAIEIHMGHGYLLSSFFSPNLNRRTDRYGGDTARRAEL